Protein AF-A0A5A7MHR6-F1 (afdb_monomer_lite)

Foldseek 3Di:
DLVCCQVPQKDKDFADDQDPVVQVVVLVVCCVVNVWDFDDDDRRITITGDDHPDDDDPDDPPDDDAKDWDWDWADDDPPDHTDTDIDIAGPQWDQDPNRDIDGDDPPDDPPVVPDDD

Secondary structure (DSSP, 8-state):
-HHHHHHHSEEEEEPP-S-HHHHHHHHHHHHHHHT-EEEEEETTEEEEE-PPP-------TT-PPPPEEEEEEE--STTSPPEEEEEEEPTTEEE-TTS-EEEPPPP---GGGS---

Structure (mmCIF, N/CA/C/O backbone):
data_AF-A0A5A7MHR6-F1
#
_entry.id   AF-A0A5A7MHR6-F1
#
loop_
_atom_site.group_PDB
_atom_site.id
_atom_site.type_symbol
_atom_site.label_atom_id
_atom_site.label_alt_id
_atom_site.label_comp_id
_atom_site.label_asym_id
_atom_site.label_entity_id
_atom_site.label_seq_id
_atom_site.pdbx_PDB_ins_code
_atom_site.Cartn_x
_atom_site.Cartn_y
_atom_site.Cartn_z
_atom_site.occupancy
_atom_site.B_iso_or_equiv
_atom_site.auth_seq_id
_atom_site.auth_comp_id
_atom_site.auth_asym_id
_atom_site.auth_atom_id
_atom_site.pdbx_PDB_model_num
ATOM 1 N N . MET A 1 1 ? -13.522 0.818 4.343 1.00 82.69 1 MET A N 1
ATOM 2 C CA . MET A 1 1 ? -12.449 0.191 5.148 1.00 82.69 1 MET A CA 1
ATOM 3 C C . MET A 1 1 ? -12.064 -1.166 4.580 1.00 82.69 1 MET A C 1
ATOM 5 O O . MET A 1 1 ? -10.881 -1.365 4.356 1.00 82.69 1 MET A O 1
ATOM 9 N N . ASP A 1 2 ? -13.031 -2.028 4.246 1.00 90.50 2 ASP A N 1
ATOM 10 C CA . ASP A 1 2 ? -12.779 -3.345 3.630 1.00 90.50 2 ASP A CA 1
ATOM 11 C C . ASP A 1 2 ? -11.851 -3.303 2.398 1.00 90.50 2 ASP A C 1
ATOM 13 O O . ASP A 1 2 ? -10.803 -3.937 2.390 1.00 90.50 2 ASP A O 1
ATOM 17 N N . ALA A 1 3 ? -12.131 -2.443 1.410 1.00 90.31 3 ALA A N 1
ATOM 18 C CA . ALA A 1 3 ? -11.257 -2.288 0.239 1.00 90.31 3 ALA A CA 1
ATOM 19 C C . ALA A 1 3 ? -9.805 -1.899 0.594 1.00 90.31 3 ALA A C 1
ATOM 21 O O . ALA A 1 3 ? -8.868 -2.311 -0.085 1.00 90.31 3 ALA A O 1
ATOM 22 N N . ALA A 1 4 ? -9.608 -1.125 1.668 1.00 92.00 4 ALA A N 1
ATOM 23 C CA . ALA A 1 4 ? -8.274 -0.751 2.133 1.00 92.00 4 ALA A CA 1
ATOM 24 C C . ALA A 1 4 ? -7.561 -1.930 2.817 1.00 92.00 4 ALA A C 1
ATOM 26 O O . ALA A 1 4 ? -6.363 -2.104 2.605 1.00 92.00 4 ALA A O 1
ATOM 27 N N . LEU A 1 5 ? -8.284 -2.764 3.577 1.00 92.62 5 LEU A N 1
ATOM 28 C CA . LEU A 1 5 ? -7.752 -4.020 4.120 1.00 92.62 5 LEU A CA 1
ATOM 29 C C . LEU A 1 5 ? -7.382 -4.993 2.996 1.00 92.62 5 LEU A C 1
ATOM 31 O O . LEU A 1 5 ? -6.275 -5.520 2.998 1.00 92.62 5 LEU A O 1
ATOM 35 N N . ASN A 1 6 ? -8.239 -5.152 1.987 1.00 92.25 6 ASN A N 1
ATOM 36 C CA . ASN A 1 6 ? -7.960 -6.017 0.838 1.00 92.25 6 ASN A CA 1
ATOM 37 C C . ASN A 1 6 ? -6.763 -5.530 0.001 1.00 92.25 6 ASN A C 1
ATOM 39 O O . ASN A 1 6 ? -6.088 -6.339 -0.623 1.00 92.25 6 ASN A O 1
ATOM 43 N N . ALA A 1 7 ? -6.483 -4.223 -0.031 1.00 89.94 7 ALA A N 1
ATOM 44 C CA . ALA A 1 7 ? -5.372 -3.664 -0.803 1.00 89.94 7 ALA A CA 1
ATOM 45 C C . ALA A 1 7 ? -4.040 -3.603 -0.035 1.00 89.94 7 ALA A C 1
ATOM 47 O O . ALA A 1 7 ? -2.980 -3.756 -0.642 1.00 89.94 7 ALA A O 1
ATOM 48 N N . HIS A 1 8 ? -4.079 -3.329 1.273 1.00 93.19 8 HIS A N 1
ATOM 49 C CA . HIS A 1 8 ? -2.886 -3.020 2.073 1.00 93.19 8 HIS A CA 1
ATOM 50 C C . HIS A 1 8 ? -2.608 -4.021 3.197 1.00 93.19 8 HIS A C 1
ATOM 52 O O . HIS A 1 8 ? -1.486 -4.071 3.698 1.00 93.19 8 HIS A O 1
ATOM 58 N N . GLY A 1 9 ? -3.606 -4.794 3.623 1.00 93.06 9 GLY A N 1
ATOM 59 C CA . GLY A 1 9 ? -3.520 -5.746 4.730 1.00 93.06 9 GLY A CA 1
ATOM 60 C C . GLY A 1 9 ? -3.507 -5.084 6.107 1.00 93.06 9 GLY A C 1
ATOM 61 O O . GLY A 1 9 ? -4.356 -5.394 6.930 1.00 93.06 9 GLY A O 1
ATOM 62 N N . LEU A 1 10 ? -2.589 -4.144 6.356 1.00 96.31 10 LEU A N 1
ATOM 63 C CA . LEU A 1 10 ? -2.472 -3.389 7.610 1.00 96.31 10 LEU A CA 1
ATOM 64 C C . LEU A 1 10 ? -2.944 -1.944 7.422 1.00 96.31 10 LEU A C 1
ATOM 66 O O . LEU A 1 10 ? -2.383 -1.210 6.605 1.00 96.31 10 LEU A O 1
ATOM 70 N N . ILE A 1 11 ? -3.928 -1.504 8.207 1.00 96.00 11 ILE A N 1
ATOM 71 C CA . ILE A 1 11 ? -4.453 -0.135 8.131 1.00 96.00 11 ILE A CA 1
ATOM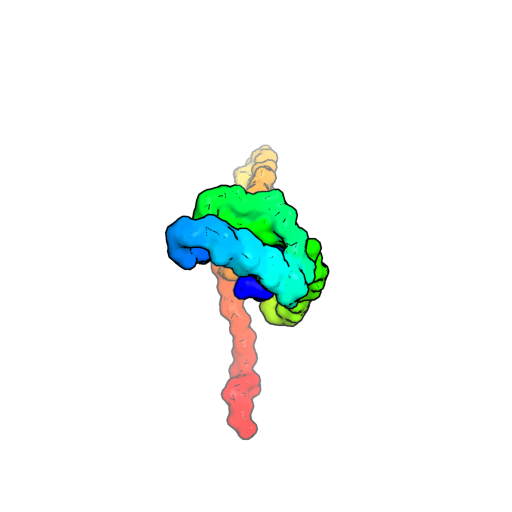 72 C C . ILE A 1 11 ? -4.519 0.540 9.501 1.00 96.00 11 ILE A C 1
ATOM 74 O O . ILE A 1 11 ? -4.700 -0.106 10.529 1.00 96.00 11 ILE A O 1
ATOM 78 N N . LYS A 1 12 ? -4.420 1.875 9.494 1.00 95.75 12 LYS A N 1
ATOM 79 C CA . LYS A 1 12 ? -4.692 2.742 10.648 1.00 95.75 12 LYS A CA 1
ATOM 80 C C . LYS A 1 12 ? -5.948 3.569 10.386 1.00 95.75 12 LYS A C 1
ATOM 82 O O . LYS A 1 12 ? -5.990 4.367 9.451 1.00 95.75 12 LYS A O 1
ATOM 87 N N . VAL A 1 13 ? -6.966 3.382 11.211 1.00 93.88 13 VAL A N 1
ATOM 88 C CA . VAL A 1 13 ? -8.264 4.050 11.118 1.00 93.88 13 VAL A CA 1
ATOM 89 C C . VAL A 1 13 ? -8.362 5.094 12.214 1.00 93.88 13 VAL A C 1
ATOM 91 O O . VAL A 1 13 ? -8.137 4.800 13.383 1.00 93.88 13 VAL A O 1
ATOM 94 N N . ARG A 1 14 ? -8.706 6.328 11.850 1.00 94.44 14 ARG A N 1
ATOM 95 C CA . ARG A 1 14 ? -8.934 7.395 12.823 1.00 94.44 14 ARG A CA 1
ATOM 96 C C . ARG A 1 14 ? -10.410 7.459 13.192 1.00 94.44 14 ARG A C 1
ATOM 98 O O . ARG A 1 14 ? -11.232 7.704 12.316 1.00 94.44 14 ARG A O 1
ATOM 105 N N . VAL A 1 15 ? -10.718 7.290 14.473 1.00 92.56 15 VAL A N 1
ATOM 106 C CA . VAL A 1 15 ? -12.075 7.432 15.018 1.00 92.56 15 VAL A CA 1
ATOM 107 C C . VAL A 1 15 ? -12.204 8.803 15.671 1.00 92.56 15 VAL A C 1
ATOM 109 O O . VAL A 1 15 ? -11.319 9.231 16.413 1.00 92.56 15 VAL A O 1
ATOM 112 N N . PHE A 1 16 ? -13.277 9.519 15.350 1.00 90.19 16 PHE A N 1
ATOM 113 C CA . PHE A 1 16 ? -13.582 10.818 15.944 1.00 90.19 16 PHE A CA 1
ATOM 114 C C . PHE A 1 16 ? -14.431 10.629 17.208 1.00 90.19 16 PHE A C 1
ATOM 116 O O . PHE A 1 16 ? -15.263 9.729 17.253 1.00 90.19 16 PHE A O 1
ATOM 123 N N . GLY A 1 17 ? -14.210 11.471 18.220 1.00 87.00 17 GLY A N 1
ATOM 124 C CA . GLY A 1 17 ? -14.871 11.387 19.525 1.00 87.00 17 GLY A CA 1
ATOM 125 C C . GLY A 1 17 ? -13.896 11.108 20.672 1.00 87.00 17 GLY A C 1
ATOM 126 O O . GLY A 1 17 ? -12.877 10.428 20.501 1.00 87.00 17 GLY A O 1
ATOM 127 N N . ASP A 1 18 ? -14.219 11.643 21.848 1.00 81.50 18 ASP A N 1
ATOM 128 C CA . ASP A 1 18 ? -13.314 11.646 23.002 1.00 81.50 18 ASP A CA 1
ATOM 129 C C . ASP A 1 18 ? -13.569 10.493 23.981 1.00 81.50 18 ASP A C 1
ATOM 131 O O . ASP A 1 18 ? -12.648 10.094 24.700 1.00 81.50 18 ASP A O 1
ATOM 135 N N . ASP A 1 19 ? -14.738 9.847 23.926 1.00 91.56 19 ASP A N 1
ATOM 136 C CA . ASP A 1 19 ? -15.035 8.696 24.782 1.00 91.56 19 ASP A CA 1
ATOM 137 C C . ASP A 1 19 ? -14.191 7.465 24.413 1.00 91.56 19 ASP A C 1
ATOM 139 O O . ASP A 1 19 ? -14.175 6.984 23.277 1.00 91.56 19 ASP A O 1
ATOM 143 N N . ARG A 1 20 ? -13.456 6.956 25.405 1.00 90.62 20 ARG A N 1
ATOM 144 C CA . ARG A 1 20 ? -12.596 5.783 25.262 1.00 90.62 20 ARG A CA 1
ATOM 145 C C . ARG A 1 20 ? -13.399 4.495 25.154 1.00 90.62 20 ARG A C 1
ATOM 147 O O . ARG A 1 20 ? -13.014 3.655 24.345 1.00 90.62 20 ARG A O 1
ATOM 154 N N . ALA A 1 21 ? -14.482 4.363 25.918 1.00 91.62 21 ALA A N 1
ATOM 155 C CA . ALA A 1 21 ? -15.287 3.147 25.931 1.00 91.62 21 ALA A CA 1
ATOM 156 C C . ALA A 1 21 ? -15.969 2.935 24.574 1.00 91.62 21 ALA A C 1
ATOM 158 O O . ALA A 1 21 ? -15.842 1.862 23.984 1.00 91.62 21 ALA A O 1
ATOM 159 N N . ALA A 1 22 ? -16.573 3.989 24.015 1.00 92.69 22 ALA A N 1
ATOM 160 C CA . ALA A 1 22 ? -17.137 3.954 22.669 1.00 92.69 22 ALA A CA 1
ATOM 161 C C . ALA A 1 22 ? -16.103 3.562 21.601 1.00 92.69 22 ALA A C 1
ATOM 163 O O . ALA A 1 22 ? -16.395 2.751 20.725 1.00 92.69 22 ALA A O 1
ATOM 164 N N . ARG A 1 23 ? -14.869 4.089 21.663 1.00 93.75 23 ARG A N 1
ATOM 165 C CA . ARG A 1 23 ? -13.822 3.719 20.689 1.00 93.75 23 ARG A CA 1
ATOM 166 C C . ARG A 1 23 ? -13.438 2.247 20.765 1.00 93.75 23 ARG A C 1
ATOM 168 O O . ARG A 1 23 ? -13.177 1.650 19.727 1.00 93.75 23 ARG A O 1
ATOM 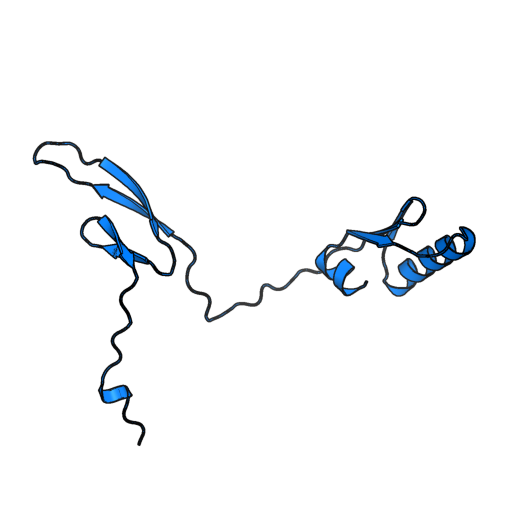175 N N . GLU A 1 24 ? -13.373 1.683 21.963 1.00 91.94 24 GLU A N 1
ATOM 176 C CA . GLU A 1 24 ? -13.036 0.273 22.156 1.00 91.94 24 GLU A CA 1
ATOM 177 C C . GLU A 1 24 ? -14.161 -0.647 21.665 1.00 91.94 24 GLU A C 1
ATOM 179 O O . GLU A 1 24 ? -13.887 -1.637 20.991 1.00 91.94 24 GLU A O 1
ATOM 184 N N . GLN A 1 25 ? -15.423 -0.266 21.881 1.00 93.75 25 GLN A N 1
ATOM 185 C CA . GLN A 1 25 ? -16.576 -0.965 21.305 1.00 93.75 25 GLN A CA 1
ATOM 186 C C . GLN A 1 25 ? -16.564 -0.928 19.774 1.00 93.75 25 GLN A C 1
ATOM 188 O O . GLN A 1 25 ? -16.682 -1.971 19.137 1.00 93.75 25 GLN A O 1
ATOM 193 N N . ILE A 1 26 ? -16.340 0.252 19.181 1.00 93.19 26 ILE A N 1
ATOM 194 C CA . ILE A 1 26 ? -16.189 0.404 17.725 1.00 93.19 26 ILE A CA 1
ATOM 195 C C . ILE A 1 26 ? -15.046 -0.477 17.213 1.00 93.19 26 ILE A C 1
ATOM 197 O O . ILE A 1 26 ? -15.151 -1.073 16.146 1.00 93.19 26 ILE A O 1
ATOM 201 N N . TYR A 1 27 ? -13.945 -0.567 17.960 1.00 94.19 27 TYR A N 1
ATOM 202 C CA . TYR A 1 27 ? -12.799 -1.371 17.560 1.00 94.19 27 TYR A CA 1
ATOM 203 C C . TYR A 1 27 ? -13.129 -2.859 17.478 1.00 94.19 27 TYR A C 1
ATOM 205 O O . TYR A 1 27 ? -12.803 -3.478 16.468 1.00 94.19 27 TYR A O 1
ATOM 213 N N . GLN A 1 28 ? -13.807 -3.403 18.491 1.00 94.31 28 GLN A N 1
ATOM 214 C CA . GLN A 1 28 ? -14.245 -4.800 18.483 1.00 94.31 28 GLN A CA 1
ATOM 215 C C . GLN A 1 28 ? -15.266 -5.052 17.370 1.00 94.31 28 GLN A C 1
ATOM 217 O O . GLN A 1 28 ? -15.064 -5.944 16.553 1.00 94.31 28 GLN A O 1
ATOM 222 N N . GLN A 1 29 ? -16.275 -4.184 17.245 1.00 94.88 29 GLN A N 1
ATOM 223 C CA . GLN A 1 29 ? -17.293 -4.297 16.200 1.00 94.88 29 GLN A CA 1
ATOM 224 C C . GLN A 1 29 ? -16.681 -4.314 14.790 1.00 94.88 29 GLN A C 1
ATOM 226 O O . GLN A 1 29 ? -17.049 -5.142 13.962 1.00 94.88 29 GLN A O 1
ATOM 231 N N . LEU A 1 30 ? -15.709 -3.439 14.510 1.00 93.81 30 LEU A N 1
ATOM 232 C CA . LEU A 1 30 ? -15.031 -3.408 13.210 1.00 93.81 30 LEU A CA 1
ATOM 233 C C . LEU A 1 30 ? -14.190 -4.661 12.945 1.00 93.81 30 LEU A C 1
ATOM 235 O O . LEU A 1 30 ? -14.072 -5.073 11.790 1.00 93.81 30 LEU A O 1
ATOM 239 N N . CYS A 1 31 ? -13.575 -5.238 13.980 1.00 94.56 31 CYS A N 1
ATOM 240 C CA . CYS A 1 31 ? -12.814 -6.479 13.843 1.00 94.56 31 CYS A CA 1
ATOM 241 C C . CYS A 1 31 ? -13.739 -7.649 13.496 1.00 94.56 31 CYS A C 1
ATOM 243 O O . CYS A 1 31 ? -13.421 -8.407 12.578 1.00 94.56 31 CYS A O 1
ATOM 245 N N . ASP A 1 32 ? -14.902 -7.726 14.146 1.00 94.62 32 ASP A N 1
ATOM 246 C CA . ASP A 1 32 ? -15.912 -8.757 13.899 1.00 94.62 32 ASP A CA 1
ATOM 247 C C . ASP A 1 32 ? -16.539 -8.622 12.502 1.00 94.62 32 ASP A C 1
ATOM 249 O O . ASP A 1 32 ? -16.570 -9.584 11.735 1.00 94.62 32 ASP A O 1
ATOM 253 N N . GLU A 1 33 ? -16.982 -7.418 12.123 1.00 94.81 33 GLU A N 1
ATOM 254 C CA . GLU A 1 33 ? -17.639 -7.169 10.831 1.00 94.81 33 GLU A CA 1
ATOM 255 C C . GLU A 1 33 ? -16.710 -7.404 9.630 1.00 94.81 33 GLU A C 1
ATOM 257 O O . GLU A 1 33 ? -17.144 -7.896 8.586 1.00 94.81 33 GLU A O 1
ATOM 262 N N . LEU A 1 34 ? -15.429 -7.039 9.753 1.00 92.25 34 LEU A N 1
ATOM 263 C CA . L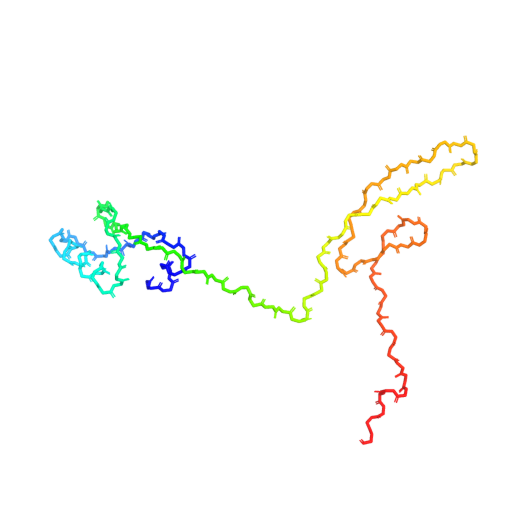EU A 1 34 ? -14.455 -7.119 8.658 1.00 92.25 34 LEU A CA 1
ATOM 264 C C . LEU A 1 34 ? -13.590 -8.385 8.709 1.00 92.25 34 LEU A C 1
ATOM 266 O O . LEU A 1 34 ? -12.727 -8.560 7.840 1.00 92.25 34 LEU A O 1
ATOM 270 N N . ASN A 1 35 ? -13.807 -9.244 9.713 1.00 93.75 35 ASN A N 1
ATOM 271 C CA . ASN A 1 35 ? -12.974 -10.403 10.030 1.00 93.75 35 ASN A CA 1
ATOM 272 C C . ASN A 1 35 ? -11.475 -10.039 10.028 1.00 93.75 35 ASN A C 1
ATOM 274 O O . ASN A 1 35 ? -10.650 -10.644 9.333 1.00 93.75 35 ASN A O 1
ATOM 278 N N . ALA A 1 36 ? -11.151 -8.957 10.735 1.00 94.94 36 ALA A N 1
ATOM 279 C CA . ALA A 1 36 ? -9.816 -8.384 10.820 1.00 94.94 36 ALA A CA 1
ATOM 280 C C . ALA A 1 36 ? -9.270 -8.534 12.243 1.00 94.94 36 ALA A C 1
ATOM 282 O O . ALA A 1 36 ? -10.001 -8.432 13.221 1.00 94.94 36 ALA A O 1
ATOM 283 N N . ALA A 1 37 ? -7.964 -8.746 12.367 1.00 94.56 37 ALA A N 1
ATOM 284 C CA . ALA A 1 37 ? -7.305 -8.852 13.655 1.00 94.56 37 ALA A CA 1
ATOM 285 C C . ALA A 1 37 ? -7.114 -7.463 14.298 1.00 94.56 37 ALA A C 1
ATOM 287 O O . ALA A 1 37 ? -6.604 -6.548 13.628 1.00 94.56 37 ALA A O 1
ATOM 288 N N . PRO A 1 38 ? -7.433 -7.308 15.597 1.00 94.88 38 PRO A N 1
ATOM 289 C CA . PRO A 1 38 ? -7.096 -6.114 16.357 1.00 94.88 38 PRO A CA 1
ATOM 290 C C . PRO A 1 38 ? -5.601 -6.118 16.708 1.00 94.88 38 PRO A C 1
ATOM 292 O O . PRO A 1 38 ? -5.150 -6.919 17.522 1.00 94.88 38 PRO A O 1
ATOM 295 N N . ILE A 1 39 ? -4.817 -5.202 16.132 1.00 94.75 39 ILE A N 1
ATOM 296 C CA . ILE A 1 39 ? -3.376 -5.094 16.410 1.00 94.75 39 ILE A CA 1
ATOM 297 C C . ILE A 1 39 ? -3.084 -4.116 17.547 1.00 94.75 39 ILE A C 1
ATOM 299 O O . ILE A 1 39 ? -2.398 -4.460 18.506 1.00 94.75 39 ILE A O 1
ATOM 303 N N . GLN A 1 40 ? -3.564 -2.874 17.446 1.00 94.06 40 GLN A N 1
ATOM 304 C CA . GLN A 1 40 ? -3.265 -1.846 18.442 1.00 94.06 40 GLN A CA 1
ATOM 305 C C . GLN A 1 40 ? -4.285 -0.709 18.441 1.00 94.06 40 GLN A C 1
ATOM 307 O O . GLN A 1 40 ? -4.784 -0.289 17.401 1.00 94.06 40 GLN A O 1
ATOM 312 N N . HIS A 1 41 ? -4.513 -0.131 19.617 1.00 91.44 41 HIS A N 1
ATOM 313 C CA . HIS A 1 41 ? -5.251 1.114 19.792 1.00 91.44 41 HIS A CA 1
ATOM 314 C C . HIS A 1 41 ? -4.319 2.205 20.333 1.00 91.44 41 HIS A C 1
ATOM 316 O O . HIS A 1 41 ? -3.798 2.094 21.439 1.00 91.44 41 HIS A O 1
ATOM 322 N N . ILE A 1 42 ? -4.095 3.268 19.554 1.00 90.81 42 ILE A N 1
ATOM 323 C CA . ILE A 1 42 ? -3.249 4.413 19.927 1.00 90.81 42 ILE A CA 1
ATOM 324 C C . ILE A 1 42 ? -4.111 5.678 19.966 1.00 90.81 42 ILE A C 1
ATOM 326 O O . ILE A 1 42 ? -4.274 6.384 18.965 1.00 90.81 42 ILE A O 1
ATOM 330 N N . GLY A 1 43 ? -4.689 5.975 21.129 1.00 91.50 43 GLY A N 1
ATOM 331 C CA . GLY A 1 43 ? -5.523 7.162 21.338 1.00 91.50 43 GLY A CA 1
ATOM 332 C C . GLY A 1 43 ? -6.778 7.159 20.460 1.00 91.50 43 GLY A C 1
ATOM 333 O O . GLY A 1 43 ? -7.788 6.561 20.816 1.00 91.50 43 GLY A O 1
ATOM 334 N N . LYS A 1 44 ? -6.722 7.829 19.306 1.00 93.12 44 LYS A N 1
ATOM 335 C CA . LYS A 1 44 ? -7.811 7.885 18.310 1.00 93.12 44 LYS A CA 1
ATOM 336 C C . LYS A 1 44 ? -7.546 7.064 17.048 1.00 93.12 44 LYS A C 1
ATOM 338 O O . LYS A 1 44 ? -8.314 7.152 16.095 1.00 93.12 44 LYS A O 1
ATOM 343 N N . LEU A 1 45 ? -6.438 6.329 17.009 1.00 95.06 45 LEU A N 1
ATOM 344 C CA . LEU A 1 45 ? -6.069 5.458 15.900 1.00 95.06 45 LEU A CA 1
ATOM 345 C C . LEU A 1 45 ? -6.298 3.996 16.285 1.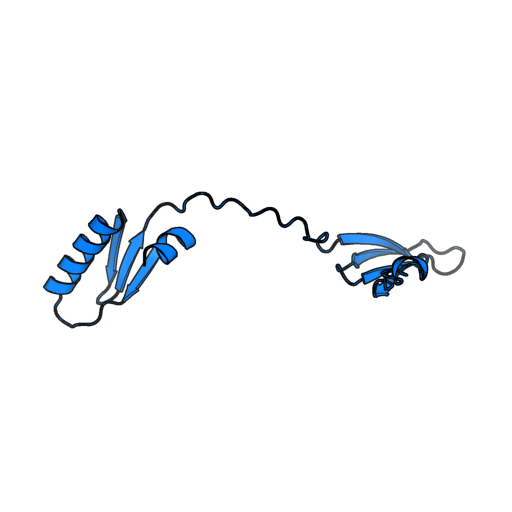00 95.06 45 LEU A C 1
ATOM 347 O O . LEU A 1 45 ? -5.726 3.525 17.263 1.00 95.06 45 LEU A O 1
ATOM 351 N N . LEU A 1 46 ? -7.101 3.293 15.496 1.00 94.50 46 LEU A N 1
ATOM 352 C CA . LEU A 1 46 ? -7.294 1.848 15.550 1.00 94.50 46 LEU A CA 1
ATOM 353 C C . LEU A 1 46 ? -6.445 1.204 14.457 1.00 94.50 46 LEU A C 1
ATOM 355 O O . LEU A 1 46 ? -6.507 1.625 13.302 1.00 94.50 46 LEU A O 1
ATOM 359 N N . VAL A 1 47 ? -5.636 0.214 14.807 1.00 96.06 47 VAL A N 1
ATOM 360 C CA . VAL A 1 47 ? -4.773 -0.512 13.874 1.00 96.06 47 VAL A CA 1
ATOM 361 C C . VAL A 1 47 ? -5.368 -1.895 13.648 1.00 96.06 47 VAL A C 1
ATOM 363 O O . VAL A 1 47 ? -5.417 -2.701 14.573 1.00 96.06 47 VAL A O 1
ATOM 366 N N . LEU A 1 48 ? -5.811 -2.157 12.418 1.00 95.44 48 LEU A N 1
ATOM 367 C CA . LEU A 1 48 ? -6.451 -3.410 12.014 1.00 95.44 48 LEU A CA 1
ATOM 368 C C . LEU A 1 48 ? -5.601 -4.114 10.961 1.00 95.44 48 LEU A C 1
ATOM 370 O O . LEU A 1 48 ? -5.000 -3.452 10.107 1.00 95.44 48 LEU A O 1
ATOM 374 N N . TRP A 1 49 ? -5.589 -5.446 10.996 1.00 95.94 49 TRP A N 1
ATOM 375 C CA . TRP A 1 49 ? -4.859 -6.263 10.031 1.00 95.94 49 TRP A CA 1
ATOM 376 C C . TRP A 1 49 ? -5.689 -7.413 9.462 1.00 95.94 49 TRP A C 1
ATOM 378 O O . TRP A 1 49 ? -6.442 -8.059 10.183 1.00 95.94 49 TRP A O 1
ATOM 388 N N . ARG A 1 50 ? -5.500 -7.719 8.178 1.00 94.56 50 ARG A N 1
ATOM 389 C CA . ARG A 1 50 ? -6.042 -8.906 7.507 1.00 94.56 50 ARG A CA 1
ATOM 390 C C . ARG A 1 50 ? -5.046 -9.409 6.448 1.00 94.56 50 ARG A C 1
ATOM 392 O O . ARG A 1 50 ? -4.365 -8.583 5.834 1.00 94.56 50 ARG A O 1
ATOM 399 N N . PRO A 1 51 ? -4.946 -10.728 6.193 1.00 93.31 51 PRO A N 1
ATOM 400 C CA . PRO A 1 51 ? -4.175 -11.246 5.066 1.00 93.31 51 PRO A CA 1
ATOM 401 C C . PRO A 1 51 ? -4.656 -10.645 3.740 1.00 93.31 51 PRO A C 1
ATOM 403 O O . PRO A 1 51 ? -5.858 -10.592 3.479 1.00 93.31 51 PRO A O 1
ATOM 406 N N . ILE A 1 52 ? -3.716 -10.204 2.903 1.00 91.19 52 ILE A N 1
ATOM 407 C CA . ILE A 1 52 ? -4.025 -9.642 1.585 1.00 91.19 52 ILE A CA 1
ATOM 408 C C . ILE A 1 52 ? -4.423 -10.801 0.659 1.00 91.19 52 ILE A C 1
ATOM 410 O O . ILE A 1 52 ? -3.619 -11.725 0.501 1.00 91.19 52 ILE A O 1
ATOM 414 N N . PRO A 1 53 ? -5.622 -10.784 0.047 1.00 87.81 53 PRO A N 1
ATOM 415 C CA . PRO A 1 53 ? -5.996 -11.795 -0.934 1.00 87.81 53 PRO A CA 1
ATOM 416 C C . PRO A 1 53 ? -5.070 -11.720 -2.154 1.00 87.81 53 PRO A C 1
ATOM 418 O O . PRO A 1 53 ? -4.620 -10.639 -2.545 1.00 87.81 53 PRO A O 1
ATOM 421 N N . GLU A 1 54 ? -4.779 -12.865 -2.770 1.00 85.31 54 GLU A N 1
ATOM 422 C CA . GLU A 1 54 ? -3.935 -12.902 -3.960 1.00 85.31 54 GLU A CA 1
ATOM 423 C C . GLU A 1 54 ? -4.605 -12.114 -5.091 1.00 85.31 54 GLU A C 1
ATOM 425 O O . GLU A 1 54 ? -5.697 -12.438 -5.555 1.00 85.31 54 GLU A O 1
ATOM 430 N N . LYS A 1 55 ? -3.966 -11.017 -5.502 1.00 80.50 55 LYS A N 1
ATOM 431 C CA . LYS A 1 55 ? -4.486 -10.179 -6.575 1.00 80.50 55 LYS A CA 1
ATOM 432 C C . LYS A 1 55 ? -4.099 -10.793 -7.909 1.00 80.50 55 LYS A C 1
ATOM 434 O O . LYS A 1 55 ? -2.932 -10.728 -8.305 1.00 80.50 55 LYS A O 1
ATOM 439 N N . GLU A 1 56 ? -5.087 -11.305 -8.631 1.00 79.25 56 GLU A N 1
ATOM 440 C CA . GLU A 1 56 ? -4.901 -11.692 -10.022 1.00 79.25 56 GLU A CA 1
ATOM 441 C C . GLU A 1 56 ? -4.439 -10.470 -10.824 1.00 79.25 56 GLU A C 1
ATOM 443 O O . GLU A 1 56 ? -5.089 -9.418 -10.878 1.00 79.25 56 GLU A O 1
ATOM 448 N N . LYS A 1 57 ? -3.248 -10.577 -11.418 1.00 75.12 57 LYS A N 1
ATOM 449 C CA . LYS A 1 57 ? -2.767 -9.567 -12.355 1.00 75.12 57 LYS A CA 1
ATOM 450 C C . LYS A 1 57 ? -3.611 -9.706 -13.610 1.00 75.12 57 LYS A C 1
ATOM 452 O O . LYS A 1 57 ? -3.394 -10.639 -14.376 1.00 75.12 57 LYS A O 1
ATOM 457 N N . ALA A 1 58 ? -4.535 -8.771 -13.819 1.00 79.31 58 ALA A N 1
ATOM 458 C CA . ALA A 1 58 ? -5.242 -8.665 -15.085 1.00 79.31 58 ALA A CA 1
ATOM 459 C C . ALA A 1 58 ? -4.208 -8.623 -16.221 1.00 79.31 58 ALA A C 1
ATOM 461 O O . ALA A 1 58 ? -3.314 -7.766 -16.235 1.00 79.31 58 ALA A O 1
ATOM 462 N N . PHE A 1 59 ? -4.284 -9.603 -17.120 1.00 76.44 59 PHE A N 1
ATOM 463 C CA . PHE A 1 59 ? -3.489 -9.599 -18.333 1.00 76.44 59 PHE A CA 1
ATOM 464 C C . PHE A 1 59 ? -4.073 -8.524 -19.244 1.00 76.44 59 PHE A C 1
ATOM 466 O O . PHE A 1 59 ? -5.207 -8.625 -19.698 1.00 76.44 59 PHE A O 1
ATOM 473 N N . ASP A 1 60 ? -3.314 -7.457 -19.440 1.00 79.38 60 ASP A N 1
ATOM 474 C CA . ASP A 1 60 ? -3.651 -6.417 -20.398 1.00 79.38 60 ASP A CA 1
ATOM 475 C C . ASP A 1 60 ? -3.086 -6.849 -21.757 1.00 79.38 60 ASP A C 1
ATOM 477 O O . ASP A 1 60 ? -1.867 -6.824 -21.958 1.00 79.38 60 ASP A O 1
ATOM 481 N N . GLU A 1 61 ? -3.962 -7.311 -22.656 1.00 78.25 61 GLU A N 1
ATOM 482 C CA . GLU A 1 61 ? -3.591 -7.757 -24.008 1.00 78.25 61 GLU A CA 1
ATOM 483 C C . GLU A 1 61 ? -2.944 -6.634 -24.834 1.00 78.25 61 GLU A C 1
ATOM 485 O O . GLU A 1 61 ? -2.098 -6.899 -25.693 1.00 78.25 61 GLU A O 1
ATOM 490 N N . ASP A 1 62 ? -3.266 -5.374 -24.527 1.00 78.88 62 ASP A N 1
ATOM 491 C CA . ASP A 1 62 ? -2.721 -4.195 -25.198 1.00 78.88 62 ASP A CA 1
ATOM 492 C C . ASP A 1 62 ? -1.391 -3.721 -24.585 1.00 78.88 62 ASP A C 1
ATOM 494 O O . ASP A 1 62 ? -0.742 -2.795 -25.101 1.00 78.88 62 ASP A O 1
ATOM 498 N N . ARG A 1 63 ? -0.925 -4.357 -23.500 1.00 80.06 63 ARG A N 1
ATOM 499 C CA . ARG A 1 63 ? 0.311 -3.968 -22.818 1.00 80.06 63 ARG A CA 1
ATOM 500 C C . ARG A 1 63 ? 1.523 -4.174 -23.719 1.00 80.06 63 ARG A C 1
ATOM 502 O O . ARG A 1 63 ? 2.032 -5.277 -23.915 1.00 80.06 63 ARG A O 1
ATOM 509 N N . MET A 1 64 ? 2.078 -3.062 -24.193 1.00 76.38 64 MET A N 1
ATOM 510 C CA . MET A 1 64 ? 3.328 -3.077 -24.948 1.00 76.38 64 MET A CA 1
ATOM 511 C C . MET A 1 64 ? 4.522 -3.505 -24.073 1.00 76.38 64 MET A C 1
ATOM 513 O O . MET A 1 64 ? 4.525 -3.275 -22.857 1.00 76.38 64 MET A O 1
ATOM 517 N N . PRO A 1 65 ? 5.581 -4.084 -24.676 1.00 79.88 65 PRO A N 1
ATOM 518 C CA . PRO A 1 65 ? 6.792 -4.448 -23.953 1.00 79.88 65 PRO A CA 1
ATOM 519 C C . PRO A 1 65 ? 7.371 -3.266 -23.170 1.00 79.88 65 PRO A C 1
ATOM 521 O O . PRO A 1 65 ? 7.467 -2.149 -23.682 1.00 79.88 65 PRO A O 1
ATOM 524 N N . GLY A 1 66 ? 7.794 -3.533 -21.933 1.00 82.69 66 GLY A N 1
ATOM 525 C CA . GLY A 1 66 ? 8.492 -2.549 -21.112 1.00 82.69 66 GLY A CA 1
ATOM 526 C C . GLY A 1 66 ? 9.837 -2.117 -21.717 1.00 82.69 66 GLY A C 1
ATOM 527 O O . GLY A 1 66 ? 10.293 -2.693 -22.710 1.00 82.69 66 GLY A O 1
ATOM 528 N N . PRO A 1 67 ? 10.493 -1.107 -21.120 1.00 91.56 67 PRO A N 1
ATOM 529 C CA . PRO A 1 67 ? 11.819 -0.661 -21.533 1.00 91.56 67 PRO A CA 1
ATOM 530 C C . PRO A 1 67 ? 12.816 -1.815 -21.659 1.00 91.56 67 PRO A C 1
ATOM 532 O O . PRO A 1 67 ? 12.838 -2.708 -20.814 1.00 91.56 67 PRO A O 1
ATOM 535 N N . ARG A 1 68 ? 13.648 -1.781 -22.701 1.00 88.94 68 ARG A N 1
ATOM 536 C CA . ARG A 1 68 ? 14.664 -2.807 -22.969 1.00 88.94 68 ARG A CA 1
ATOM 537 C C . ARG A 1 68 ? 16.050 -2.188 -22.949 1.00 88.94 68 ARG A C 1
ATOM 539 O O . ARG A 1 68 ? 16.273 -1.181 -23.619 1.00 88.94 68 ARG A O 1
ATOM 546 N N . ASP A 1 69 ? 16.979 -2.818 -22.246 1.00 91.25 69 ASP A N 1
ATOM 547 C CA . ASP A 1 69 ? 18.387 -2.432 -22.277 1.00 91.25 69 ASP A CA 1
ATOM 548 C C . ASP A 1 69 ? 19.099 -3.200 -23.394 1.00 91.25 69 ASP A C 1
ATOM 550 O O . ASP A 1 69 ? 19.059 -4.428 -23.459 1.00 91.25 69 ASP A O 1
ATOM 554 N N . VAL A 1 70 ? 19.722 -2.467 -24.314 1.00 89.56 70 VAL A N 1
ATOM 555 C CA . VAL A 1 70 ? 20.397 -3.014 -25.492 1.00 89.56 70 VAL A CA 1
ATOM 556 C C . VAL A 1 70 ? 21.866 -2.624 -25.452 1.00 89.56 70 VAL A C 1
ATOM 558 O O . VAL A 1 70 ? 22.223 -1.465 -25.239 1.00 89.56 70 VAL A O 1
ATOM 561 N N . LYS A 1 71 ? 22.736 -3.605 -25.684 1.00 91.25 71 LYS A N 1
ATOM 562 C CA . LYS A 1 71 ? 24.181 -3.405 -25.778 1.00 91.25 71 LYS A CA 1
ATOM 563 C C . LYS A 1 71 ? 24.535 -3.038 -27.218 1.00 91.25 71 LYS A C 1
ATOM 565 O O . LYS A 1 71 ? 24.330 -3.833 -28.129 1.00 91.25 71 LYS A O 1
ATOM 570 N N . VAL A 1 72 ? 25.043 -1.829 -27.423 1.00 89.88 72 VAL A N 1
ATOM 571 C CA . VAL A 1 72 ? 25.419 -1.292 -28.732 1.00 89.88 72 VAL A CA 1
ATOM 572 C C . VAL A 1 72 ? 26.926 -1.142 -28.796 1.00 89.88 72 VAL A C 1
ATOM 574 O O . VAL A 1 72 ? 27.541 -0.553 -27.910 1.00 89.88 72 VAL A O 1
ATOM 577 N N . LEU A 1 73 ? 27.511 -1.671 -29.863 1.00 87.25 73 LEU A N 1
ATOM 578 C CA . LEU A 1 73 ? 28.930 -1.553 -30.140 1.00 87.25 73 LEU A CA 1
ATOM 579 C C . LEU A 1 73 ? 29.157 -0.348 -31.060 1.00 87.25 73 LEU A C 1
ATOM 581 O O . LEU A 1 73 ? 28.644 -0.310 -32.178 1.00 87.25 73 LEU A O 1
ATOM 585 N N . LYS A 1 74 ? 29.876 0.665 -30.575 1.00 81.88 74 LYS A N 1
ATOM 586 C CA . LYS A 1 74 ? 30.146 1.901 -31.308 1.00 81.88 74 LYS A CA 1
ATOM 587 C C . LYS A 1 74 ? 31.525 1.825 -31.951 1.00 81.88 74 LYS A C 1
ATOM 589 O O . LYS A 1 74 ? 32.544 1.798 -31.263 1.00 81.88 74 LYS A O 1
ATOM 594 N N . PHE A 1 75 ? 31.540 1.801 -33.278 1.00 81.94 75 PHE A N 1
ATOM 595 C CA . PHE A 1 75 ? 32.765 1.792 -34.069 1.00 81.94 75 PHE A CA 1
ATOM 596 C C . PHE A 1 75 ? 33.233 3.231 -34.309 1.00 81.94 75 PHE A C 1
ATOM 598 O O . PHE A 1 75 ? 32.472 4.066 -34.800 1.00 81.94 75 PHE A O 1
ATOM 605 N N . GLY A 1 76 ? 34.462 3.524 -33.881 1.00 78.62 76 GLY A N 1
ATOM 606 C CA . GLY A 1 76 ? 35.137 4.802 -34.100 1.00 78.62 76 GLY A CA 1
ATOM 607 C C . GLY A 1 76 ? 35.892 4.824 -35.430 1.00 78.62 76 GLY A C 1
ATOM 608 O O . GLY A 1 76 ? 35.413 4.318 -36.442 1.00 78.62 76 GLY A O 1
ATOM 609 N N . ARG A 1 77 ? 37.095 5.408 -35.434 1.00 82.12 77 ARG A N 1
ATOM 610 C CA . ARG A 1 77 ? 37.978 5.396 -36.611 1.00 82.12 77 ARG A CA 1
ATOM 611 C C . ARG A 1 77 ? 38.509 3.983 -36.881 1.00 82.12 77 ARG A C 1
ATOM 613 O O . ARG A 1 77 ? 38.683 3.196 -35.949 1.00 82.12 77 ARG A O 1
ATOM 620 N N . ALA A 1 78 ? 38.799 3.687 -38.149 1.00 80.38 78 ALA A N 1
ATOM 621 C CA . ALA A 1 78 ? 39.448 2.440 -38.549 1.00 80.38 78 ALA A CA 1
ATOM 622 C C . ALA A 1 78 ? 40.722 2.201 -37.715 1.00 80.38 78 ALA A C 1
ATOM 624 O O . ALA A 1 78 ? 41.542 3.104 -37.560 1.00 80.38 78 ALA A O 1
ATOM 625 N N . GLY A 1 79 ? 40.846 1.002 -37.139 1.00 83.19 79 GLY A N 1
ATOM 626 C CA . GLY A 1 79 ? 41.962 0.608 -36.272 1.00 83.19 79 GLY A CA 1
ATOM 627 C C . GLY A 1 79 ? 41.746 0.815 -34.766 1.00 83.19 79 GLY A C 1
ATOM 628 O O . GLY A 1 79 ? 42.532 0.299 -33.978 1.00 83.19 79 GLY A O 1
ATOM 629 N N . GLN A 1 80 ? 40.685 1.508 -34.329 1.00 84.06 80 GLN A N 1
ATOM 630 C CA . GLN A 1 80 ? 40.363 1.633 -32.900 1.00 84.06 80 GLN A CA 1
ATOM 631 C C . GLN A 1 80 ? 39.414 0.529 -32.420 1.00 84.06 80 GLN A C 1
ATOM 633 O O . GLN A 1 80 ? 38.459 0.161 -33.109 1.00 84.06 80 GLN A O 1
ATOM 638 N N . LYS A 1 81 ? 39.649 0.027 -31.198 1.00 83.38 81 LYS A N 1
ATOM 639 C CA . LYS A 1 81 ? 38.757 -0.937 -30.542 1.00 83.38 81 LYS A CA 1
ATOM 640 C C . LYS A 1 81 ? 37.376 -0.299 -30.339 1.00 83.38 81 LYS A C 1
ATOM 642 O O . LYS A 1 81 ? 37.303 0.819 -29.828 1.00 83.38 81 LYS A O 1
ATOM 647 N N . PRO A 1 82 ? 36.284 -0.985 -30.707 1.00 86.56 82 PRO A N 1
ATOM 648 C CA . PRO A 1 82 ? 34.956 -0.422 -30.544 1.00 86.56 82 PRO A CA 1
ATOM 649 C C . PRO A 1 82 ? 34.544 -0.318 -29.070 1.00 86.56 82 PRO A C 1
ATOM 651 O O . PRO A 1 82 ? 34.879 -1.174 -28.246 1.00 86.56 82 PRO A O 1
ATOM 654 N N . GLU A 1 83 ? 33.772 0.721 -28.756 1.00 86.12 83 GLU A N 1
ATOM 655 C CA . GLU A 1 83 ? 33.254 0.982 -27.413 1.00 86.12 83 GLU A CA 1
ATOM 656 C C . GLU A 1 83 ? 31.905 0.285 -27.218 1.00 86.12 83 GLU A C 1
ATOM 658 O O . GLU A 1 83 ? 30.987 0.410 -28.029 1.00 86.12 83 GLU A O 1
ATOM 663 N N . VAL A 1 84 ? 31.767 -0.446 -26.119 1.00 89.31 84 VAL A N 1
ATOM 664 C CA . VAL A 1 84 ? 30.521 -1.105 -25.736 1.00 89.31 84 VAL A CA 1
ATOM 665 C C . VAL A 1 84 ? 29.690 -0.144 -24.890 1.00 89.31 84 VAL A C 1
ATOM 667 O O . VAL A 1 84 ? 30.086 0.183 -23.775 1.00 89.31 84 VAL A O 1
ATOM 670 N N . LYS A 1 85 ? 28.503 0.240 -25.365 1.00 87.88 85 LYS A N 1
ATOM 671 C CA . LYS A 1 85 ? 27.570 1.089 -24.618 1.00 87.88 85 LYS A CA 1
ATOM 672 C C . LYS A 1 85 ? 26.260 0.366 -24.334 1.00 87.88 85 LYS A C 1
ATOM 674 O O . LYS A 1 85 ? 25.666 -0.230 -25.227 1.00 87.88 85 LYS A O 1
ATOM 679 N N . GLN A 1 86 ? 25.784 0.442 -23.097 1.00 90.38 86 GLN A N 1
ATOM 680 C CA . GLN A 1 86 ? 24.440 -0.006 -22.734 1.00 90.38 86 GLN A CA 1
ATOM 681 C C . GLN A 1 86 ? 23.464 1.159 -22.906 1.00 90.38 86 GLN A C 1
ATOM 683 O O . GLN A 1 86 ? 23.670 2.243 -22.361 1.00 90.38 86 GLN A O 1
ATOM 688 N N . LEU A 1 87 ? 22.431 0.955 -23.719 1.00 89.56 87 LEU A N 1
ATOM 689 C CA . LEU A 1 87 ? 21.419 1.956 -24.035 1.00 89.56 87 LEU A CA 1
ATOM 690 C C . LEU A 1 87 ? 20.031 1.424 -23.679 1.00 89.56 87 LEU A C 1
ATOM 692 O O . LEU A 1 87 ? 19.650 0.344 -24.124 1.00 89.56 87 LEU A O 1
ATOM 696 N N . ARG A 1 88 ? 19.256 2.215 -22.935 1.00 90.62 88 ARG A N 1
ATOM 697 C CA . ARG A 1 88 ? 17.865 1.901 -22.595 1.00 90.62 88 ARG A CA 1
ATOM 698 C C . ARG A 1 88 ? 16.920 2.417 -23.672 1.00 90.62 88 ARG A C 1
ATOM 700 O O . ARG A 1 88 ? 16.857 3.619 -23.917 1.00 90.62 88 ARG A O 1
ATOM 707 N N . VAL A 1 89 ? 16.171 1.516 -24.296 1.00 90.81 89 VAL A N 1
ATOM 708 C CA . VAL A 1 89 ? 15.148 1.822 -25.301 1.00 90.81 89 VAL A CA 1
ATOM 709 C C . VAL A 1 89 ? 13.778 1.807 -24.628 1.00 90.81 89 VAL A C 1
ATOM 711 O O . VAL A 1 89 ? 13.349 0.784 -24.094 1.00 90.81 89 VAL A O 1
ATOM 714 N N . LEU A 1 90 ? 13.092 2.950 -24.639 1.00 89.25 90 LEU A N 1
ATOM 715 C CA . LEU A 1 90 ? 11.728 3.091 -24.115 1.00 89.25 90 LEU A CA 1
ATOM 716 C C . LEU A 1 90 ? 10.676 2.683 -25.166 1.00 89.25 90 LEU A C 1
ATOM 718 O O . LEU A 1 90 ? 10.976 2.613 -26.354 1.00 89.25 90 LEU A O 1
ATOM 722 N N . GLY A 1 91 ? 9.423 2.459 -24.752 1.00 84.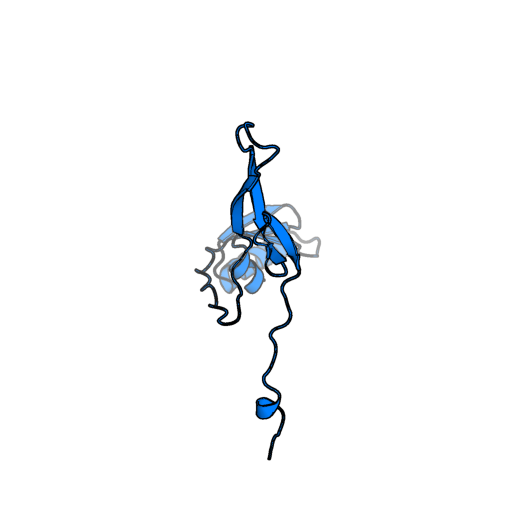62 91 GLY A N 1
ATOM 723 C CA . GLY A 1 91 ? 8.358 1.967 -25.646 1.00 84.62 91 GLY A CA 1
ATOM 724 C C . GLY A 1 91 ? 8.032 2.879 -26.840 1.00 84.62 91 GLY A C 1
ATOM 725 O O . GLY A 1 91 ? 7.620 2.408 -27.894 1.00 84.62 91 GLY A O 1
ATOM 726 N N . ASN A 1 92 ? 8.282 4.185 -26.725 1.00 87.44 92 ASN A N 1
ATOM 727 C CA . ASN A 1 92 ? 8.110 5.161 -27.808 1.00 87.44 92 ASN A CA 1
ATOM 728 C C . ASN A 1 92 ? 9.383 5.379 -28.650 1.00 87.44 92 ASN A C 1
ATOM 730 O O . ASN A 1 92 ? 9.431 6.291 -29.484 1.00 87.44 92 ASN A O 1
ATOM 734 N N . GLN A 1 93 ? 10.427 4.583 -28.428 1.00 91.25 93 GLN A N 1
ATOM 735 C CA . GLN A 1 93 ? 11.734 4.706 -29.061 1.00 91.25 93 GLN A CA 1
ATOM 736 C C . GLN A 1 93 ? 12.088 3.457 -29.875 1.00 91.25 93 GLN A C 1
ATOM 738 O O . GLN A 1 93 ? 11.515 2.384 -29.724 1.00 91.25 93 GLN A O 1
ATOM 743 N N . ARG A 1 94 ? 13.063 3.609 -30.769 1.00 88.94 94 ARG A N 1
ATOM 744 C CA . ARG A 1 94 ? 13.677 2.540 -31.552 1.00 88.94 94 ARG A CA 1
ATOM 745 C C . ARG A 1 94 ? 15.186 2.738 -31.606 1.00 88.94 94 ARG A C 1
ATOM 747 O O . ARG A 1 94 ? 15.657 3.876 -31.697 1.00 88.94 94 ARG A O 1
ATOM 754 N N . LEU A 1 95 ? 15.927 1.637 -31.648 1.00 89.81 95 LEU A N 1
ATOM 755 C CA . LEU A 1 95 ? 17.339 1.656 -32.007 1.00 89.81 95 LEU A CA 1
ATOM 756 C C . LEU A 1 95 ? 17.478 1.715 -33.536 1.00 89.81 95 LEU A C 1
ATOM 758 O O . LEU A 1 95 ? 16.770 1.024 -34.266 1.00 89.81 95 LEU A O 1
ATOM 762 N N . THR A 1 96 ? 18.352 2.582 -34.035 1.00 88.12 96 THR A N 1
ATOM 763 C CA . THR A 1 96 ? 18.690 2.656 -35.465 1.00 88.12 96 THR A CA 1
ATOM 764 C C . THR A 1 96 ? 19.899 1.781 -35.793 1.00 88.12 96 THR A C 1
ATOM 766 O O . THR A 1 96 ? 20.669 1.442 -34.900 1.00 88.12 96 THR A O 1
ATOM 769 N N . ALA A 1 97 ? 20.114 1.475 -37.078 1.00 82.88 97 ALA A N 1
ATOM 770 C CA . ALA A 1 97 ? 21.284 0.713 -37.531 1.00 82.88 97 ALA A CA 1
ATOM 771 C C . ALA A 1 97 ? 22.624 1.351 -37.109 1.00 82.88 97 ALA A C 1
ATOM 773 O O . ALA A 1 97 ? 23.568 0.644 -36.789 1.00 82.88 97 ALA A O 1
ATOM 774 N N . GLY A 1 98 ? 22.685 2.686 -37.023 1.00 78.81 98 GLY A N 1
ATOM 775 C CA . GLY A 1 98 ? 23.857 3.420 -36.526 1.00 78.81 98 GLY A CA 1
ATOM 776 C C . GLY A 1 98 ? 23.989 3.466 -34.998 1.00 78.81 98 GLY A C 1
ATOM 777 O O . GLY A 1 98 ? 24.731 4.295 -34.483 1.00 78.81 98 GLY A O 1
ATOM 778 N N . GLY A 1 99 ? 23.219 2.667 -34.252 1.00 83.69 99 GLY A N 1
ATOM 779 C CA . GLY A 1 99 ? 23.322 2.590 -32.793 1.00 83.69 99 GLY A CA 1
ATOM 780 C C . GLY A 1 99 ? 22.745 3.790 -32.031 1.00 83.69 99 GLY A C 1
ATOM 781 O O . GLY A 1 99 ? 22.950 3.908 -30.827 1.00 83.69 99 GLY A O 1
ATOM 782 N N . THR A 1 100 ? 22.017 4.688 -32.706 1.00 87.62 100 THR A N 1
ATOM 783 C CA . THR A 1 100 ? 21.362 5.846 -32.067 1.00 87.62 100 THR A CA 1
ATOM 784 C C . THR A 1 100 ? 19.897 5.559 -31.762 1.00 87.62 100 THR A C 1
ATOM 786 O O . THR A 1 100 ? 19.211 4.897 -32.548 1.00 87.62 100 THR A O 1
ATOM 789 N N . ILE A 1 101 ? 19.403 6.080 -30.638 1.00 90.94 101 ILE A N 1
ATOM 790 C CA . ILE A 1 101 ? 17.993 5.994 -30.256 1.00 90.94 101 ILE A CA 1
ATOM 791 C C . ILE A 1 101 ? 17.208 7.111 -30.957 1.00 90.94 101 ILE A C 1
ATOM 793 O O . ILE A 1 101 ? 17.571 8.282 -30.877 1.00 90.94 101 ILE A O 1
ATOM 797 N N . LYS A 1 102 ? 16.109 6.758 -31.629 1.00 90.94 102 LYS A N 1
ATOM 798 C CA . LYS A 1 102 ? 15.149 7.708 -32.225 1.00 90.94 102 LYS A CA 1
ATOM 799 C C . LYS A 1 102 ? 13.722 7.350 -31.808 1.00 90.94 102 LYS A C 1
ATOM 801 O O . LYS A 1 102 ? 13.486 6.238 -31.358 1.00 90.94 102 LYS A O 1
ATOM 806 N N . ARG A 1 103 ? 12.748 8.251 -31.986 1.00 89.06 103 ARG A N 1
ATOM 807 C CA . ARG A 1 103 ? 11.321 7.925 -31.763 1.00 89.06 103 ARG A CA 1
ATOM 808 C C . ARG A 1 103 ? 10.852 6.801 -32.693 1.00 89.06 103 ARG A C 1
ATOM 810 O O . ARG A 1 103 ? 11.367 6.672 -33.805 1.00 89.06 103 ARG A O 1
ATOM 817 N N . ALA A 1 104 ? 9.894 5.985 -32.268 1.00 86.12 104 ALA A N 1
ATOM 818 C CA . ALA A 1 104 ? 9.281 4.967 -33.119 1.00 86.12 104 ALA A CA 1
ATOM 819 C C . ALA A 1 104 ? 8.680 5.611 -34.386 1.00 86.12 104 ALA A C 1
ATOM 821 O O . ALA A 1 104 ? 8.156 6.724 -34.336 1.00 86.12 104 ALA A O 1
ATOM 822 N N . LYS A 1 105 ? 8.800 4.946 -35.544 1.00 83.88 105 LYS A N 1
ATOM 823 C CA . LYS A 1 105 ? 8.137 5.426 -36.768 1.00 83.88 105 LYS A CA 1
ATOM 824 C C . LYS A 1 105 ? 6.634 5.135 -36.654 1.00 83.88 105 LYS A C 1
ATOM 826 O O . LYS A 1 105 ? 6.297 4.035 -36.210 1.00 83.88 105 LYS A O 1
ATOM 831 N N . PRO A 1 106 ? 5.744 6.053 -37.070 1.00 82.00 106 PRO A N 1
ATOM 832 C CA . PRO A 1 106 ? 4.323 5.737 -37.158 1.00 82.00 106 PRO A CA 1
ATOM 833 C C . PRO A 1 106 ? 4.130 4.557 -38.119 1.00 82.00 106 PRO A C 1
ATOM 835 O O . PRO A 1 106 ? 4.784 4.491 -39.165 1.00 82.00 106 PRO A O 1
ATOM 838 N N . LYS A 1 107 ? 3.263 3.602 -37.757 1.00 77.56 107 LYS A N 1
ATOM 839 C CA . LYS A 1 107 ? 2.907 2.490 -38.648 1.00 77.56 107 LYS A CA 1
ATOM 840 C C . LYS A 1 107 ? 2.242 3.077 -39.895 1.00 77.56 107 LYS A C 1
ATOM 842 O O . LYS A 1 107 ? 1.195 3.710 -39.787 1.00 77.56 107 LYS A O 1
ATOM 847 N N . GLN A 1 108 ? 2.846 2.861 -41.061 1.00 78.25 108 GLN A N 1
ATOM 848 C CA . GLN A 1 108 ? 2.230 3.204 -42.341 1.00 78.25 108 GLN A CA 1
ATOM 849 C C . GLN A 1 108 ? 1.000 2.308 -42.523 1.00 78.25 108 GLN A C 1
ATOM 851 O O . GLN A 1 108 ? 1.129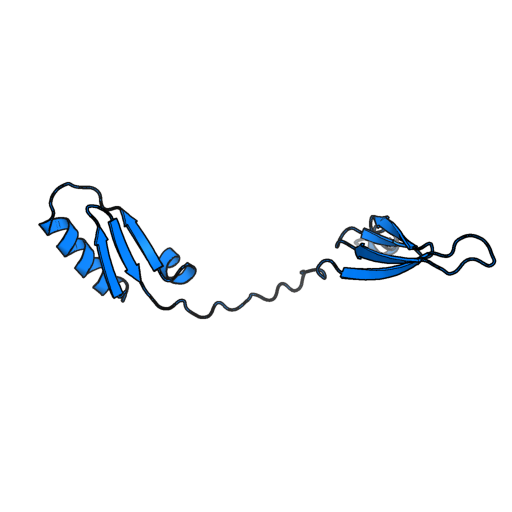 1.088 -42.640 1.00 78.25 108 GLN A O 1
ATOM 856 N N . LYS A 1 109 ? -0.199 2.893 -42.469 1.00 77.94 109 LYS A N 1
ATOM 857 C CA . LYS A 1 109 ? -1.436 2.179 -42.798 1.00 77.94 109 LYS A CA 1
ATOM 858 C C . LYS A 1 109 ? -1.564 2.157 -44.321 1.00 77.94 109 LYS A C 1
ATOM 860 O O . LYS A 1 109 ? -1.388 3.186 -44.964 1.00 77.94 109 LYS A O 1
ATOM 865 N N . SER A 1 110 ? -1.849 0.989 -44.897 1.00 79.12 110 SER A N 1
ATOM 866 C CA . SER A 1 110 ? -2.127 0.887 -46.334 1.00 79.12 110 SER A CA 1
ATOM 867 C C . SER A 1 110 ? -3.325 1.767 -46.687 1.00 79.12 110 SER A C 1
ATOM 869 O O . SER A 1 110 ? -4.368 1.666 -46.040 1.00 79.12 110 SER A O 1
ATOM 871 N N . VAL A 1 111 ? -3.187 2.584 -47.734 1.00 74.19 111 VAL A N 1
ATOM 872 C CA . VAL A 1 111 ? -4.248 3.466 -48.255 1.00 74.19 111 VAL A CA 1
ATOM 873 C C . VAL A 1 111 ? -5.520 2.669 -48.572 1.00 74.19 111 VAL A C 1
ATOM 875 O O . VAL A 1 111 ? -6.630 3.135 -48.338 1.00 74.19 111 VAL A O 1
ATOM 878 N N . LYS A 1 112 ? -5.369 1.407 -48.998 1.00 69.88 112 LYS A N 1
ATOM 879 C CA . LYS A 1 112 ? -6.482 0.507 -49.330 1.00 69.88 112 LYS A CA 1
ATOM 880 C C . LYS A 1 112 ? -7.318 0.081 -48.113 1.00 69.88 112 LYS A C 1
ATOM 882 O O . LYS A 1 112 ? -8.431 -0.389 -48.285 1.00 69.88 112 LYS A O 1
ATOM 887 N N . LYS A 1 113 ? -6.804 0.260 -46.890 1.00 60.09 113 LYS A N 1
ATOM 888 C CA . LYS A 1 113 ? -7.491 -0.088 -45.633 1.00 60.09 113 LYS A CA 1
ATOM 889 C C . LYS A 1 113 ? -8.298 1.082 -45.039 1.00 60.09 113 LYS A C 1
ATOM 891 O O . LYS A 1 113 ? -8.829 0.943 -43.945 1.00 60.09 113 LYS A O 1
ATOM 896 N N . GLY A 1 114 ? -8.336 2.232 -45.725 1.00 56.06 114 GLY A N 1
ATOM 897 C CA . GLY A 1 114 ? -9.070 3.436 -45.312 1.00 56.06 114 GLY A CA 1
ATOM 898 C C . GLY A 1 114 ? -10.370 3.700 -46.078 1.00 56.06 114 GLY A C 1
ATOM 899 O O . GLY A 1 114 ? -11.078 4.635 -45.726 1.00 56.06 114 GLY A O 1
ATOM 900 N N . ARG A 1 115 ? -10.694 2.905 -47.107 1.00 55.75 115 ARG A N 1
ATOM 901 C CA . ARG A 1 115 ? -12.004 2.952 -47.768 1.00 55.75 115 ARG A CA 1
ATOM 902 C C . ARG A 1 115 ? -12.921 1.971 -47.040 1.00 55.75 115 ARG A C 1
ATOM 904 O O . ARG A 1 115 ? -12.787 0.767 -47.227 1.00 55.75 115 ARG A O 1
ATOM 911 N N . GLN A 1 116 ? -13.746 2.491 -46.137 1.00 58.59 116 GLN A N 1
ATOM 912 C CA . GLN A 1 116 ? -14.991 1.815 -45.787 1.00 58.59 116 GLN A CA 1
ATOM 913 C C . GLN A 1 116 ? -15.907 1.987 -47.004 1.00 58.59 116 GLN A C 1
ATOM 915 O O . GLN A 1 116 ? -16.097 3.120 -47.451 1.00 58.59 116 GLN A O 1
ATOM 920 N N . ASP A 1 117 ? -16.335 0.871 -47.587 1.00 48.88 117 ASP A N 1
ATOM 921 C CA . ASP A 1 117 ? -17.656 0.788 -48.215 1.00 48.88 117 ASP A CA 1
ATOM 922 C C . ASP A 1 117 ? -18.642 0.488 -47.077 1.00 48.88 117 ASP A C 1
ATOM 924 O O . ASP A 1 117 ? -18.270 -0.356 -46.219 1.00 48.88 117 ASP A O 1
#

Radius of gyration: 28.77 Å; chains: 1; bounding box: 60×24×75 Å

Organism: Comamonas testosteroni (NCBI:txid285)

pLDDT: mean 86.79, std 8.9, range [48.88, 96.31]

InterPro domains:
  IPR001890 RNA-binding, CRM domain [PF01985] (1-50)
  IPR001890 RNA-binding, CRM domain [PS51295] (1-61)
  IPR001890 RNA-binding, CRM domain [SM01103] (1-50)
  IPR035920 YhbY-like superfamily [G3DSA:3.30.110.60] (1-64)
  IPR035920 YhbY-like superfamily [SSF75471] (1-57)
  IPR051925 RNA-binding domain-containing protein [PTHR40065] (2-58)

Sequence (117 aa):
MDAALNAHGLIKVRVFGDDRAAREQIYQQLCDELNAAPIQHIGKLLVLWRPIPEKEKAFDEDRMPGPRDVKVLKFGRAGQKPEVKQLRVLGNQRLTAGGTIKRAKPKQKSVKKGRQD